Protein AF-M2YCB4-F1 (afdb_monomer)

Solvent-accessible surface area (backbone atoms only — not comparable to full-atom values): 7052 Å² total; per-residue (Å²): 130,62,68,55,47,54,51,39,40,54,55,38,66,75,66,51,77,56,68,69,57,48,52,49,34,46,73,45,15,67,79,54,83,56,41,53,53,36,35,51,74,74,65,39,50,70,63,27,50,52,52,51,51,45,53,52,46,20,50,47,30,33,52,47,10,46,53,50,12,60,66,31,50,82,79,35,61,71,60,11,52,51,32,32,51,50,8,49,52,48,22,52,54,38,50,50,53,49,52,54,51,52,51,53,47,62,73,43,41,65,64,50,50,51,54,49,38,52,49,51,36,46,54,42,16,65,74,60,77,46,67,57,82,77,91

Organism: NCBI:txid1236550

Secondary structure (DSSP, 8-state):
--HHHHHHHHHHHHHPPPHHHHHHHHHHGGGTTT--HHHHHTT-HHHHHHHHHHHHHHHHHHHHHHHHHHHHTTT-HHHHHHHHHHHHHHHHHHHHHHHHHHHHHHHHHHHHHHHHHHHHHHHHHHHHTS-TT--

Nearest PDB structures (foldseek):
  7o3x-assembly1_E  TM=5.183E-01  e=5.223E+00  Synechocystis sp. PCC 6803 substr. Kazusa

Mean predicted aligned error: 6.32 Å

Foldseek 3Di:
DPPLVVVLVVQLVVLADDLVVLVCLLVCCVVVLNQNVSCVVLVVVVVRVVLVVLSVQLVCLQVVLQVQLVVCVVPDNVRSVVSNVRSNVSNVVSVVVSVVVSVVCVVCVVVSSVVSSLVSLVVSCVVSVHDSPPD

Structure (mmCIF, N/CA/C/O backbone):
data_AF-M2YCB4-F1
#
_entry.id   AF-M2YCB4-F1
#
loop_
_atom_site.group_PDB
_atom_site.id
_atom_site.type_symbol
_atom_site.label_atom_id
_atom_site.label_alt_id
_atom_site.label_comp_id
_atom_site.label_asym_id
_atom_site.label_entity_id
_atom_site.label_seq_id
_atom_site.pdbx_PDB_ins_code
_atom_site.Cartn_x
_atom_site.Cartn_y
_atom_site.Cartn_z
_atom_site.occupancy
_atom_site.B_iso_or_equiv
_atom_site.auth_seq_id
_atom_site.auth_comp_id
_atom_site.auth_asym_id
_atom_site.auth_atom_id
_atom_site.pdbx_PDB_model_num
ATOM 1 N N . MET A 1 1 ? -30.248 2.751 31.603 1.00 62.91 1 MET A N 1
ATOM 2 C CA . MET A 1 1 ? -29.123 2.677 30.648 1.00 62.91 1 MET A CA 1
ATOM 3 C C . MET A 1 1 ? -28.022 3.569 31.177 1.00 62.91 1 MET A C 1
ATOM 5 O O . MET A 1 1 ? -28.340 4.673 31.603 1.00 62.91 1 MET A O 1
ATOM 9 N N . ASP A 1 2 ? -26.784 3.079 31.223 1.00 80.50 2 ASP A N 1
ATOM 10 C CA . ASP A 1 2 ? -25.640 3.887 31.651 1.00 80.50 2 ASP A CA 1
ATOM 11 C C . ASP A 1 2 ? -25.391 5.009 30.614 1.00 80.50 2 ASP A C 1
ATOM 13 O O . ASP A 1 2 ? -25.202 4.715 29.423 1.00 80.50 2 ASP A O 1
ATOM 17 N N . PRO A 1 3 ? -25.448 6.297 31.006 1.00 84.06 3 PRO A N 1
ATOM 18 C CA . PRO A 1 3 ? -25.199 7.408 30.091 1.00 84.06 3 PRO A CA 1
ATOM 19 C C . PRO A 1 3 ? -23.793 7.362 29.472 1.00 84.06 3 PRO A C 1
ATOM 21 O O . PRO A 1 3 ? -23.647 7.754 28.312 1.00 84.06 3 PRO A O 1
ATOM 24 N N . ALA A 1 4 ? -22.790 6.825 30.177 1.00 83.19 4 ALA A N 1
ATOM 25 C CA . ALA A 1 4 ? -21.434 6.666 29.648 1.00 83.19 4 ALA A CA 1
ATOM 26 C C . ALA A 1 4 ? -21.383 5.603 28.536 1.00 83.19 4 ALA A C 1
ATOM 28 O O . ALA A 1 4 ? -20.843 5.852 27.457 1.00 83.19 4 ALA A O 1
ATOM 29 N N . ALA A 1 5 ? -22.045 4.457 28.729 1.00 81.88 5 ALA A N 1
ATOM 30 C CA . ALA A 1 5 ? -22.168 3.422 27.695 1.00 81.88 5 ALA A CA 1
ATOM 31 C C . ALA A 1 5 ? -22.893 3.941 26.438 1.00 81.88 5 ALA A C 1
ATOM 33 O O . ALA A 1 5 ? -22.492 3.667 25.307 1.00 81.88 5 ALA A O 1
ATOM 34 N N . THR A 1 6 ? -23.922 4.772 26.624 1.00 85.94 6 THR A N 1
ATOM 35 C CA . THR A 1 6 ? -24.679 5.372 25.512 1.00 85.94 6 THR A CA 1
ATOM 36 C C . THR A 1 6 ? -23.824 6.377 24.728 1.00 85.94 6 THR A C 1
ATOM 38 O O . THR A 1 6 ? -23.848 6.406 23.494 1.00 85.94 6 THR A O 1
ATOM 41 N N . GLN A 1 7 ? -23.019 7.183 25.429 1.00 87.38 7 GLN A N 1
ATOM 42 C CA . GLN A 1 7 ? -22.089 8.123 24.802 1.00 87.38 7 GLN A CA 1
ATOM 43 C C . GLN A 1 7 ? -20.938 7.399 24.080 1.00 87.38 7 GLN A C 1
ATOM 45 O O . GLN A 1 7 ? -20.534 7.819 22.988 1.00 87.38 7 GLN A O 1
ATOM 50 N N . ALA A 1 8 ? -20.441 6.297 24.649 1.00 83.06 8 ALA A N 1
ATOM 51 C CA . ALA A 1 8 ? -19.447 5.427 24.026 1.00 83.06 8 ALA A CA 1
ATOM 52 C C . ALA A 1 8 ? -19.973 4.808 22.718 1.00 83.06 8 ALA A C 1
ATOM 54 O O . ALA A 1 8 ? -19.295 4.903 21.691 1.00 83.06 8 ALA A O 1
ATOM 55 N N . ALA A 1 9 ? -21.206 4.288 22.711 1.00 85.25 9 ALA A N 1
ATOM 56 C CA . ALA A 1 9 ? -21.857 3.749 21.514 1.00 85.25 9 ALA A CA 1
ATOM 57 C C . ALA A 1 9 ? -21.963 4.788 20.387 1.00 85.25 9 ALA A C 1
ATOM 59 O O . ALA A 1 9 ? -21.608 4.517 19.235 1.00 85.25 9 ALA A O 1
ATOM 60 N N . TRP A 1 10 ? -22.379 6.014 20.721 1.00 88.44 10 TRP A N 1
ATOM 61 C CA . TRP A 1 10 ? -22.491 7.107 19.752 1.00 88.44 10 TRP A CA 1
ATOM 62 C C . TRP A 1 10 ? -21.133 7.453 19.130 1.00 88.44 10 TRP A C 1
ATOM 64 O O . TRP A 1 10 ? -20.999 7.527 17.907 1.00 88.44 10 TRP A O 1
ATOM 74 N N . ARG A 1 11 ? -20.090 7.585 19.959 1.00 86.94 11 ARG A N 1
ATOM 75 C CA . ARG A 1 11 ? -18.718 7.843 19.490 1.00 86.94 11 ARG A CA 1
ATOM 76 C C . ARG A 1 11 ? -18.163 6.697 18.650 1.00 86.94 11 ARG A C 1
ATOM 78 O O . ARG A 1 11 ? -17.431 6.954 17.694 1.00 86.94 11 ARG A O 1
ATOM 85 N N . TYR A 1 12 ? -18.501 5.457 18.997 1.00 86.81 12 TYR A N 1
ATOM 86 C CA . TYR A 1 12 ? -18.078 4.279 18.252 1.00 86.81 12 TYR A CA 1
ATOM 87 C C . TYR A 1 12 ? -18.722 4.244 16.873 1.00 86.81 12 TYR A C 1
ATOM 89 O O . TYR A 1 12 ? -18.000 4.156 15.883 1.00 86.81 12 TYR A O 1
ATOM 97 N N . SER A 1 13 ? -20.043 4.417 16.787 1.00 85.62 13 SER A N 1
ATOM 98 C CA . SER A 1 13 ? -20.757 4.452 15.503 1.00 85.62 13 SER A CA 1
ATOM 99 C C . SER A 1 13 ? -20.186 5.516 14.555 1.00 85.62 13 SER A C 1
ATOM 101 O O . SER A 1 13 ? -19.941 5.225 13.386 1.00 85.62 13 SER A O 1
ATOM 103 N N . ALA A 1 14 ? -19.836 6.697 15.081 1.00 86.50 14 ALA A N 1
ATOM 104 C CA . ALA A 1 14 ? -19.257 7.795 14.311 1.00 86.50 14 ALA A CA 1
ATOM 105 C C . ALA A 1 14 ? -17.823 7.536 13.807 1.00 86.50 14 ALA A C 1
ATOM 107 O O . ALA A 1 14 ? -17.398 8.151 12.829 1.00 86.50 14 ALA A O 1
ATOM 108 N N . ARG A 1 15 ? -17.051 6.665 14.473 1.00 84.62 15 ARG A N 1
ATOM 109 C CA . ARG A 1 15 ? -15.650 6.366 14.106 1.00 84.62 15 ARG A CA 1
ATOM 110 C C . ARG A 1 15 ? -15.464 5.010 13.437 1.00 84.62 15 ARG A C 1
ATOM 112 O O . ARG A 1 15 ? -14.425 4.796 12.810 1.00 84.62 15 ARG A O 1
ATOM 119 N N . SER A 1 16 ? -16.436 4.114 13.579 1.00 87.50 16 SER A N 1
ATOM 120 C CA . SER A 1 16 ? -16.405 2.777 12.999 1.00 87.50 16 SER A CA 1
ATOM 121 C C . SER A 1 16 ? -16.195 2.847 11.487 1.00 87.50 16 SER A C 1
ATOM 123 O O . SER A 1 16 ? -16.734 3.706 10.783 1.00 87.50 16 SER A O 1
ATOM 125 N N . LYS A 1 17 ? -15.337 1.966 10.982 1.00 89.06 17 LYS A N 1
ATOM 126 C CA . LYS A 1 17 ? -15.025 1.889 9.559 1.00 89.06 17 LYS A CA 1
ATOM 127 C C . LYS A 1 17 ? -16.074 1.036 8.863 1.00 89.06 17 LYS A C 1
ATOM 129 O O . LYS A 1 17 ? -16.429 -0.042 9.341 1.00 89.06 17 LYS A O 1
ATOM 134 N N . ASN A 1 18 ? -16.547 1.525 7.720 1.00 89.88 18 ASN A N 1
ATOM 135 C CA . ASN A 1 18 ? -17.568 0.860 6.924 1.00 89.88 18 ASN A CA 1
ATOM 136 C C . ASN A 1 18 ? -16.903 -0.083 5.912 1.00 89.88 18 ASN A C 1
ATOM 138 O O . ASN A 1 18 ? -16.035 0.332 5.141 1.00 89.88 18 ASN A O 1
ATOM 142 N N . ASN A 1 19 ? -17.344 -1.342 5.901 1.00 88.62 19 ASN A N 1
ATOM 143 C CA . ASN A 1 19 ? -16.849 -2.369 4.990 1.00 88.62 19 ASN A CA 1
ATOM 144 C C . ASN A 1 19 ? -17.022 -1.965 3.517 1.00 88.62 19 ASN A C 1
ATOM 146 O O . ASN A 1 19 ? -16.078 -2.060 2.739 1.00 88.62 19 ASN A O 1
ATOM 150 N N . THR A 1 20 ? -18.187 -1.437 3.137 1.00 87.81 20 THR A N 1
ATOM 151 C CA . THR A 1 20 ? -18.459 -1.017 1.753 1.00 87.81 20 THR A CA 1
ATOM 152 C C . THR A 1 20 ? -17.497 0.079 1.306 1.00 87.81 20 THR A C 1
ATOM 154 O O . THR A 1 20 ? -16.958 0.015 0.206 1.00 87.81 20 THR A O 1
ATOM 157 N N . VAL A 1 21 ? -17.218 1.055 2.176 1.00 88.50 21 VAL A N 1
ATOM 158 C CA . VAL A 1 21 ? -16.262 2.133 1.877 1.00 88.50 21 VAL A CA 1
ATOM 159 C C . VAL A 1 21 ? -14.850 1.572 1.718 1.00 88.50 21 VAL A C 1
ATOM 161 O O . VAL A 1 21 ? -14.156 1.946 0.779 1.00 88.50 21 VAL A O 1
ATOM 164 N N . ALA A 1 22 ? -14.433 0.641 2.580 1.00 88.81 22 ALA A N 1
ATOM 165 C CA . ALA A 1 22 ? -13.128 -0.005 2.460 1.00 88.81 22 ALA A CA 1
ATOM 166 C C . ALA A 1 22 ? -12.958 -0.744 1.120 1.00 88.81 22 ALA A C 1
ATOM 168 O O . ALA A 1 22 ? -11.927 -0.593 0.465 1.00 88.81 22 ALA A O 1
ATOM 169 N N . TRP A 1 23 ? -13.980 -1.485 0.684 1.00 88.88 23 TRP A N 1
ATOM 170 C CA . TRP A 1 23 ? -13.970 -2.181 -0.606 1.00 88.88 23 TRP A CA 1
ATOM 171 C C . TRP A 1 23 ? -14.017 -1.233 -1.801 1.00 88.88 23 TRP A C 1
ATOM 173 O O . TRP A 1 23 ? -13.321 -1.483 -2.780 1.00 88.88 23 TRP A O 1
ATOM 183 N N . LEU A 1 24 ? -14.771 -0.133 -1.719 1.00 89.19 24 LEU A N 1
ATOM 184 C CA . LEU A 1 24 ? -14.785 0.901 -2.759 1.00 89.19 24 LEU A CA 1
ATOM 185 C C . LEU A 1 24 ? -13.423 1.588 -2.893 1.00 89.19 24 LEU A C 1
ATOM 187 O O . LEU A 1 24 ? -12.950 1.794 -4.006 1.00 89.19 24 LEU A O 1
ATOM 191 N N . LEU A 1 25 ? -12.773 1.911 -1.772 1.00 88.75 25 LEU A N 1
ATOM 192 C CA . LEU A 1 25 ? -11.443 2.527 -1.769 1.00 88.75 25 LEU A CA 1
ATOM 193 C C . LEU A 1 25 ? -10.356 1.573 -2.258 1.00 88.75 25 LEU A C 1
ATOM 195 O O . LEU A 1 25 ? -9.393 2.021 -2.874 1.00 88.75 25 LEU A O 1
ATOM 199 N N . TRP A 1 26 ? -10.512 0.275 -1.999 1.00 89.06 26 TRP A N 1
ATOM 200 C CA . TRP A 1 26 ? -9.679 -0.740 -2.625 1.00 89.06 26 TRP A CA 1
ATOM 201 C C . TRP A 1 26 ? -9.988 -0.775 -4.120 1.00 89.06 26 TRP A C 1
ATOM 203 O O . TRP A 1 26 ? -9.186 -0.270 -4.885 1.00 89.06 26 TRP A O 1
ATOM 213 N N . LEU A 1 27 ? -11.170 -1.204 -4.568 1.00 86.50 27 LEU A N 1
ATOM 214 C CA . LEU A 1 27 ? -11.508 -1.298 -6.001 1.00 86.50 27 LEU A CA 1
ATOM 215 C C . LEU A 1 27 ? -11.177 -0.036 -6.820 1.00 86.50 27 LEU A C 1
ATOM 217 O O . LEU A 1 27 ? -10.759 -0.161 -7.967 1.00 86.50 27 LEU A O 1
ATOM 221 N N . GLY A 1 28 ? -11.342 1.160 -6.248 1.00 81.19 28 GLY A N 1
ATOM 222 C CA . GLY A 1 28 ? -11.029 2.438 -6.890 1.00 81.19 28 GLY A CA 1
ATOM 223 C C . GLY A 1 28 ? -9.539 2.803 -6.944 1.00 81.19 28 GLY A C 1
ATOM 224 O O . GLY A 1 28 ? -9.150 3.601 -7.792 1.00 81.19 28 GLY A O 1
ATOM 225 N N . GLY A 1 29 ? -8.688 2.224 -6.094 1.00 78.19 29 GLY A N 1
ATOM 226 C CA . GLY A 1 29 ? -7.256 2.542 -6.013 1.00 78.19 29 GLY A CA 1
ATOM 227 C C . GLY A 1 29 ? -6.487 2.411 -7.338 1.00 78.19 29 GLY A C 1
ATOM 228 O O . GLY A 1 29 ? -5.786 3.355 -7.706 1.00 78.19 29 GLY A O 1
ATOM 229 N N . PRO A 1 30 ? -6.647 1.326 -8.123 1.00 72.81 30 PRO A N 1
ATOM 230 C CA . PRO A 1 30 ? -5.991 1.179 -9.422 1.00 72.81 30 PRO A CA 1
ATOM 231 C C . PRO A 1 30 ? -6.400 2.267 -10.424 1.00 72.81 30 PRO A C 1
ATOM 233 O O . PRO A 1 30 ? -5.574 2.714 -11.216 1.00 72.81 30 PRO A O 1
ATOM 236 N N . PHE A 1 31 ? -7.649 2.740 -10.356 1.00 70.56 31 PHE A N 1
ATOM 237 C CA . PHE A 1 31 ? -8.181 3.785 -11.239 1.00 70.56 31 PHE A CA 1
ATOM 238 C C . PHE A 1 31 ? -7.741 5.199 -10.833 1.00 70.56 31 PHE A C 1
ATOM 240 O O . PHE A 1 31 ? -7.796 6.119 -11.644 1.00 70.56 31 PHE A O 1
ATOM 247 N N . LEU A 1 32 ? -7.252 5.375 -9.604 1.00 70.06 32 LEU A N 1
ATOM 248 C CA . LEU A 1 32 ? -6.720 6.632 -9.078 1.00 70.06 32 LEU A CA 1
ATOM 249 C C . LEU A 1 32 ? -5.187 6.632 -9.111 1.00 70.06 32 LEU A C 1
ATOM 251 O O . LEU A 1 32 ? -4.538 6.961 -8.123 1.00 70.06 32 LEU A O 1
ATOM 255 N N . ILE A 1 33 ? -4.598 6.239 -10.247 1.00 64.62 33 ILE A N 1
ATOM 256 C CA . ILE A 1 33 ? -3.134 6.226 -10.454 1.00 64.62 33 ILE A CA 1
ATOM 257 C C . ILE A 1 33 ? -2.432 5.280 -9.450 1.00 64.62 33 ILE A C 1
ATOM 259 O O . ILE A 1 33 ? -1.313 5.513 -9.000 1.00 64.62 33 ILE A O 1
ATOM 263 N N . GLY A 1 34 ? -3.110 4.203 -9.043 1.00 65.44 34 GLY A N 1
ATOM 264 C CA . GLY A 1 34 ? -2.579 3.252 -8.064 1.00 65.44 34 GLY A CA 1
ATOM 265 C C . GLY A 1 34 ? -2.464 3.806 -6.639 1.00 65.44 34 GLY A C 1
ATOM 266 O O . GLY A 1 34 ? -1.777 3.203 -5.815 1.00 65.44 34 GLY A O 1
ATOM 267 N N . LEU A 1 35 ? -3.110 4.935 -6.319 1.00 75.44 35 LEU A N 1
ATOM 268 C CA . LEU A 1 35 ? -3.071 5.506 -4.975 1.00 75.44 35 LEU A CA 1
ATOM 269 C C . LEU A 1 35 ? -3.658 4.510 -3.952 1.00 75.44 35 LEU A C 1
ATOM 271 O O . LEU A 1 35 ? -4.831 4.140 -4.053 1.00 75.44 35 LEU A O 1
ATOM 275 N N . PRO A 1 36 ? -2.891 4.095 -2.923 1.00 80.75 36 PRO A N 1
ATOM 276 C CA . PRO A 1 36 ? -3.337 3.132 -1.915 1.00 80.75 36 PRO A CA 1
ATOM 277 C C . PRO A 1 36 ? -4.216 3.814 -0.851 1.00 80.75 36 PRO A C 1
ATOM 279 O O . PRO A 1 36 ? -3.896 3.834 0.338 1.00 80.75 36 PRO A O 1
ATOM 282 N N . ILE A 1 37 ? -5.327 4.422 -1.275 1.00 83.06 37 ILE A N 1
ATOM 283 C CA . ILE A 1 37 ? -6.208 5.246 -0.426 1.00 83.06 37 ILE A CA 1
ATOM 284 C C . ILE A 1 37 ? -6.820 4.416 0.708 1.00 83.06 37 ILE A C 1
ATOM 286 O O . ILE A 1 37 ? -6.983 4.908 1.828 1.00 83.06 37 ILE A O 1
ATOM 290 N N . HIS A 1 38 ? -7.088 3.134 0.457 1.00 84.69 38 HIS A N 1
ATOM 291 C CA . HIS 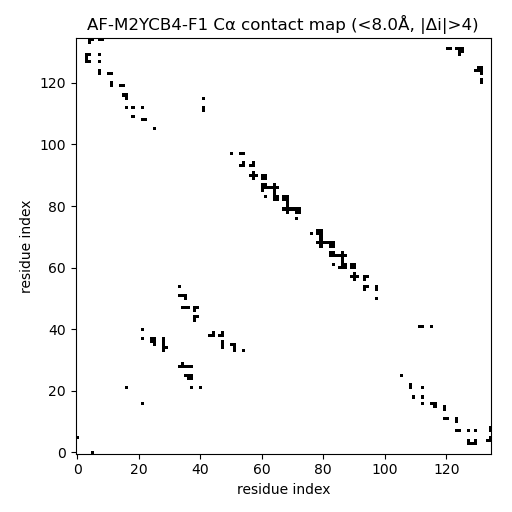A 1 38 ? -7.553 2.201 1.480 1.00 84.69 38 HIS A CA 1
ATOM 292 C C . HIS A 1 38 ? -6.552 2.068 2.636 1.00 84.69 38 HIS A C 1
ATOM 294 O O . HIS A 1 38 ? -6.971 2.005 3.789 1.00 84.69 38 HIS A O 1
ATOM 300 N N . ASP A 1 39 ? -5.240 2.101 2.386 1.00 84.69 39 ASP A N 1
ATOM 301 C CA . ASP A 1 39 ? -4.245 2.028 3.463 1.00 84.69 39 ASP A CA 1
ATOM 302 C C . ASP A 1 39 ? -4.295 3.255 4.378 1.00 84.69 39 ASP A C 1
ATOM 304 O O . ASP A 1 39 ? -4.235 3.106 5.603 1.00 84.69 39 ASP A O 1
ATOM 308 N N . PHE A 1 40 ? -4.482 4.450 3.813 1.00 86.25 40 PHE A N 1
ATOM 309 C CA . PHE A 1 40 ? -4.679 5.674 4.593 1.00 86.25 40 PHE A CA 1
ATOM 310 C C . PHE A 1 40 ? -6.005 5.651 5.363 1.00 86.25 40 PHE A C 1
ATOM 312 O O . PHE A 1 40 ? -6.049 6.077 6.517 1.00 86.25 40 PHE A O 1
ATOM 319 N N . TYR A 1 41 ? -7.063 5.073 4.786 1.00 85.94 41 TYR A N 1
ATOM 320 C CA . TYR A 1 41 ? -8.359 4.912 5.455 1.00 85.94 41 TYR A CA 1
ATOM 321 C C . TYR A 1 41 ? -8.277 4.054 6.730 1.00 85.94 41 TYR A C 1
ATOM 323 O O . TYR A 1 41 ? -8.939 4.366 7.729 1.00 85.94 41 TYR A O 1
ATOM 331 N N . PHE A 1 42 ? -7.421 3.025 6.723 1.00 86.06 42 PHE A N 1
ATOM 332 C CA . PHE A 1 42 ? -7.107 2.194 7.894 1.00 86.06 42 PHE A CA 1
ATOM 333 C C . PHE A 1 42 ? -6.050 2.803 8.834 1.00 86.06 42 PHE A C 1
ATOM 335 O O . PHE A 1 42 ? -5.729 2.211 9.866 1.00 86.06 42 PHE A O 1
ATOM 342 N N . GLY A 1 43 ? -5.492 3.970 8.503 1.00 82.81 43 GLY A N 1
ATOM 343 C CA . GLY A 1 43 ? -4.421 4.611 9.272 1.00 82.81 43 GLY A CA 1
ATOM 344 C C . GLY A 1 43 ? -3.044 3.958 9.101 1.00 82.81 43 GLY A C 1
ATOM 345 O O . GLY A 1 43 ? -2.132 4.239 9.874 1.00 82.81 43 GLY A O 1
ATOM 346 N N . ALA A 1 44 ? -2.857 3.099 8.096 1.00 85.94 44 ALA A N 1
ATOM 347 C CA . ALA A 1 44 ? -1.586 2.445 7.785 1.00 85.94 44 ALA A CA 1
ATOM 348 C C . ALA A 1 44 ? -0.701 3.334 6.884 1.00 85.94 44 ALA A C 1
ATOM 350 O O . ALA A 1 44 ? -0.288 2.922 5.799 1.00 85.94 44 ALA A O 1
ATOM 351 N N . VAL A 1 45 ? -0.400 4.556 7.343 1.00 86.00 45 VAL A N 1
ATOM 352 C CA . VAL A 1 45 ? 0.290 5.604 6.560 1.00 86.00 45 VAL A CA 1
ATOM 353 C C . VAL A 1 45 ? 1.625 5.121 5.988 1.00 86.00 45 VAL A C 1
ATOM 355 O O . VAL A 1 45 ? 1.880 5.302 4.802 1.00 86.00 45 VAL A O 1
ATOM 358 N N . GLY A 1 46 ? 2.452 4.439 6.789 1.00 85.06 46 GLY A N 1
ATOM 359 C CA . GLY A 1 46 ? 3.749 3.924 6.328 1.00 85.06 46 GLY A CA 1
ATOM 360 C C . GLY A 1 46 ? 3.633 2.916 5.177 1.00 85.06 46 GLY A C 1
ATOM 361 O O . GLY A 1 46 ? 4.421 2.962 4.236 1.00 85.06 46 GLY A O 1
ATOM 362 N N . ARG A 1 47 ? 2.606 2.054 5.199 1.00 86.69 47 ARG A N 1
ATOM 363 C CA . ARG A 1 47 ? 2.328 1.091 4.116 1.00 86.69 47 ARG A CA 1
ATOM 364 C C . ARG A 1 47 ? 1.889 1.810 2.840 1.00 86.69 47 ARG A C 1
ATOM 366 O O . ARG A 1 47 ? 2.362 1.466 1.760 1.00 86.69 47 ARG A O 1
ATOM 373 N N . GLY A 1 48 ? 1.043 2.833 2.985 1.00 86.56 48 GLY A N 1
ATOM 374 C CA . GLY A 1 48 ? 0.625 3.693 1.878 1.00 86.56 48 GLY A CA 1
ATOM 375 C C . GLY A 1 48 ? 1.804 4.432 1.237 1.00 86.56 48 GLY A C 1
ATOM 376 O O . GLY A 1 48 ? 1.944 4.416 0.016 1.00 8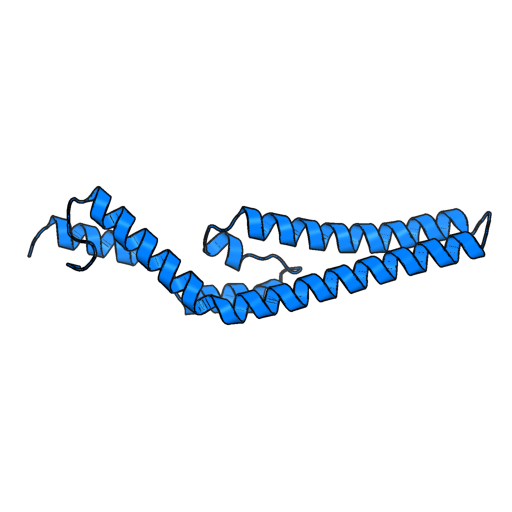6.56 48 GLY A O 1
ATOM 377 N N . LEU A 1 49 ? 2.700 5.004 2.048 1.00 89.50 49 LEU A N 1
ATOM 378 C CA . LEU A 1 49 ? 3.906 5.688 1.566 1.00 89.50 49 LEU A CA 1
ATOM 379 C C . LEU A 1 49 ? 4.874 4.743 0.848 1.00 89.50 49 LEU A C 1
ATOM 381 O O . LEU A 1 49 ? 5.425 5.125 -0.180 1.00 89.50 49 LEU A O 1
ATOM 385 N N . LEU A 1 50 ? 5.059 3.511 1.336 1.00 91.12 50 LEU A N 1
ATOM 386 C CA . LEU A 1 50 ? 5.951 2.549 0.678 1.00 91.12 50 LEU A CA 1
ATOM 387 C C . LEU A 1 50 ? 5.444 2.175 -0.723 1.00 91.12 50 LEU A C 1
ATOM 389 O O . LEU A 1 50 ? 6.221 2.123 -1.672 1.00 91.12 50 LEU A O 1
ATOM 393 N N . LYS A 1 51 ? 4.132 1.959 -0.868 1.00 89.44 51 LYS A N 1
ATOM 394 C CA . LYS A 1 51 ? 3.500 1.690 -2.168 1.00 89.44 51 LYS A CA 1
ATOM 395 C C . LYS A 1 51 ? 3.582 2.882 -3.106 1.00 89.44 51 LYS A C 1
ATOM 397 O O . LYS A 1 51 ? 3.914 2.701 -4.271 1.00 89.44 51 LYS A O 1
ATOM 402 N N . LEU A 1 52 ? 3.329 4.087 -2.594 1.00 89.88 52 LEU A N 1
ATOM 403 C CA . LEU A 1 52 ? 3.500 5.317 -3.364 1.00 89.88 52 LEU A CA 1
ATOM 404 C C . LEU A 1 5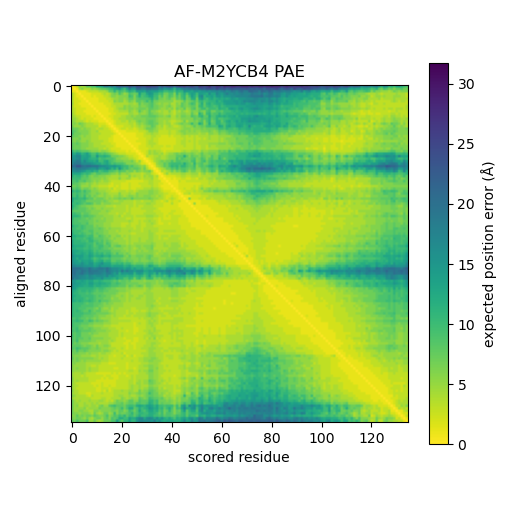2 ? 4.946 5.444 -3.864 1.00 89.88 52 LEU A C 1
ATOM 406 O O . LEU A 1 52 ? 5.169 5.697 -5.044 1.00 89.88 52 LEU A O 1
ATOM 410 N N . GLY A 1 53 ? 5.923 5.198 -2.988 1.00 90.94 53 GLY A N 1
ATOM 411 C CA . GLY A 1 53 ? 7.341 5.191 -3.337 1.00 90.94 53 GLY A CA 1
ATOM 412 C C . GLY A 1 53 ? 7.675 4.164 -4.417 1.00 90.94 53 GLY A C 1
ATOM 413 O O . GLY A 1 53 ? 8.411 4.483 -5.344 1.00 90.94 53 GLY A O 1
ATOM 414 N N . LEU A 1 54 ? 7.088 2.966 -4.354 1.00 91.38 54 LEU A N 1
ATOM 415 C CA . LEU A 1 54 ? 7.275 1.924 -5.365 1.00 91.38 54 LEU A CA 1
ATOM 416 C C . LEU A 1 54 ? 6.655 2.300 -6.722 1.00 91.38 54 LEU A C 1
ATOM 418 O O . LEU A 1 54 ? 7.260 2.037 -7.758 1.00 91.38 54 LEU A O 1
ATOM 422 N N . ILE A 1 55 ? 5.490 2.957 -6.727 1.00 90.19 55 ILE A N 1
ATOM 423 C CA . ILE A 1 55 ? 4.868 3.494 -7.949 1.00 90.19 55 ILE A CA 1
ATOM 424 C C . ILE A 1 55 ? 5.773 4.562 -8.567 1.00 90.19 55 ILE A C 1
ATOM 426 O O . ILE A 1 55 ? 6.102 4.487 -9.748 1.00 90.19 55 ILE A O 1
ATOM 430 N N . VAL A 1 56 ? 6.223 5.528 -7.764 1.00 92.06 56 VAL A N 1
ATOM 431 C CA . VAL A 1 56 ? 7.137 6.589 -8.213 1.00 92.06 56 VAL A CA 1
ATOM 432 C C . VAL A 1 56 ? 8.442 5.991 -8.738 1.00 92.06 56 VAL A C 1
ATOM 434 O O . VAL A 1 56 ? 8.903 6.381 -9.808 1.00 92.06 56 VAL A O 1
ATOM 437 N N . PHE A 1 57 ? 9.006 5.004 -8.042 1.00 93.69 57 PHE A N 1
ATOM 438 C CA . PHE A 1 57 ? 10.199 4.288 -8.481 1.00 93.69 57 PHE A CA 1
ATOM 439 C C . PHE A 1 57 ? 9.990 3.590 -9.830 1.00 93.69 57 PHE A C 1
ATOM 441 O O . PHE A 1 57 ? 10.859 3.692 -10.689 1.00 93.69 57 PHE A O 1
ATOM 448 N N . ALA A 1 58 ? 8.837 2.950 -10.057 1.00 92.62 58 ALA A N 1
ATOM 449 C CA . ALA A 1 58 ? 8.519 2.320 -11.338 1.00 92.62 58 ALA A CA 1
ATOM 450 C C . ALA A 1 58 ? 8.550 3.336 -12.493 1.00 92.62 58 ALA A C 1
ATOM 452 O O . ALA A 1 58 ? 9.167 3.081 -13.528 1.00 92.62 58 ALA A O 1
ATOM 453 N N . PHE A 1 59 ? 7.952 4.516 -12.291 1.00 92.06 59 PHE A N 1
ATOM 454 C CA . PHE A 1 59 ? 7.985 5.598 -13.276 1.00 92.06 59 PHE A CA 1
ATOM 455 C C . PHE A 1 59 ? 9.395 6.158 -13.479 1.00 92.06 59 PHE A C 1
ATOM 457 O O . PHE A 1 59 ? 9.808 6.351 -14.621 1.00 92.06 59 PHE A O 1
ATOM 464 N N . ILE A 1 60 ? 10.153 6.387 -12.403 1.00 94.62 60 ILE A N 1
ATOM 465 C CA . ILE A 1 60 ? 11.541 6.863 -12.491 1.00 94.62 60 ILE A CA 1
ATOM 466 C C . ILE A 1 60 ? 12.412 5.850 -13.232 1.00 94.62 60 ILE A C 1
ATOM 468 O O . ILE A 1 60 ? 13.217 6.249 -14.065 1.00 94.62 60 ILE A O 1
ATOM 472 N N . ALA A 1 61 ? 12.249 4.554 -12.972 1.00 94.00 61 ALA A N 1
ATOM 473 C CA . ALA A 1 61 ? 13.003 3.516 -13.658 1.00 94.00 61 ALA A CA 1
ATOM 474 C C . ALA A 1 61 ? 12.667 3.479 -15.154 1.00 94.00 61 ALA A C 1
ATOM 476 O O . ALA A 1 61 ? 13.577 3.449 -15.982 1.00 94.00 61 ALA A O 1
ATOM 477 N N . LEU A 1 62 ? 11.378 3.557 -15.506 1.00 94.19 62 LEU A N 1
ATOM 478 C CA . LEU A 1 62 ? 10.935 3.590 -16.897 1.00 94.19 62 LEU A CA 1
ATOM 479 C C . LEU A 1 62 ? 11.473 4.827 -17.628 1.00 94.19 62 LEU A C 1
ATOM 481 O O . LEU A 1 62 ? 12.179 4.699 -18.626 1.00 94.19 62 LEU A O 1
ATOM 485 N N . PHE A 1 63 ? 11.173 6.028 -17.127 1.00 95.50 63 PHE A N 1
ATOM 486 C CA . PHE A 1 63 ? 11.589 7.274 -17.773 1.00 95.50 63 PHE A CA 1
ATOM 487 C C . PHE A 1 63 ? 13.101 7.474 -17.718 1.00 95.50 63 PHE A C 1
ATOM 489 O O . PHE A 1 63 ? 13.686 7.913 -18.701 1.00 95.50 63 PHE A O 1
ATOM 496 N N . GLY A 1 64 ? 13.750 7.112 -16.614 1.00 93.94 64 GLY A N 1
ATOM 497 C CA . GLY A 1 64 ? 15.202 7.163 -16.472 1.00 93.94 64 GLY A CA 1
ATOM 498 C C . GLY A 1 64 ? 15.909 6.237 -17.459 1.00 93.94 64 GLY A C 1
ATOM 499 O O . GLY A 1 64 ? 16.868 6.660 -18.099 1.00 93.94 64 GLY A O 1
ATOM 500 N N . GLY A 1 65 ? 15.400 5.016 -17.653 1.00 93.25 65 GLY A N 1
ATOM 501 C CA . GLY A 1 65 ? 15.908 4.091 -18.667 1.00 93.25 65 GLY A CA 1
ATOM 502 C C . GLY A 1 65 ? 15.718 4.613 -20.092 1.00 93.25 65 GLY A C 1
ATOM 503 O O . GLY A 1 65 ? 16.644 4.544 -20.896 1.00 93.25 65 GLY A O 1
ATOM 504 N N . MET A 1 66 ? 14.559 5.206 -20.396 1.00 93.56 66 MET A N 1
ATOM 505 C CA . MET A 1 66 ? 14.273 5.789 -21.714 1.00 93.56 66 MET A CA 1
ATOM 506 C C . MET A 1 66 ? 15.132 7.028 -22.002 1.00 93.56 66 MET A C 1
ATOM 508 O O . MET A 1 66 ? 15.768 7.104 -23.049 1.00 93.56 66 MET A O 1
ATOM 512 N N . ILE A 1 67 ? 15.195 7.984 -21.071 1.00 94.12 67 ILE A N 1
ATOM 513 C CA . ILE A 1 67 ? 15.987 9.215 -21.211 1.00 94.12 67 ILE A CA 1
ATOM 514 C C . ILE A 1 67 ? 17.479 8.879 -21.262 1.00 94.12 67 ILE A C 1
ATOM 516 O O . ILE A 1 67 ? 18.186 9.360 -22.145 1.00 94.12 67 ILE A O 1
ATOM 520 N N . GLY A 1 68 ? 17.956 8.028 -20.349 1.00 92.06 68 GLY A N 1
ATOM 521 C CA . GLY A 1 68 ? 19.344 7.571 -20.328 1.00 92.06 68 GLY A CA 1
ATOM 522 C C . GLY A 1 68 ? 19.713 6.795 -21.592 1.00 92.06 68 GLY A C 1
ATOM 523 O O . GLY A 1 68 ? 20.788 7.004 -22.147 1.00 92.06 68 GLY A O 1
ATOM 524 N N . GLY A 1 69 ? 18.799 5.960 -22.090 1.00 92.44 69 GLY A N 1
ATOM 525 C CA . GLY A 1 69 ? 18.954 5.241 -23.350 1.00 92.44 69 GLY A CA 1
ATOM 526 C C . GLY A 1 69 ? 19.109 6.170 -24.551 1.00 92.44 69 GLY A C 1
ATOM 527 O O . GLY A 1 69 ? 20.064 6.035 -25.310 1.00 92.44 69 GLY A O 1
ATOM 528 N N . VAL A 1 70 ? 18.221 7.158 -24.688 1.00 91.69 70 VAL A N 1
ATOM 529 C CA . VAL A 1 70 ? 18.291 8.167 -25.761 1.00 91.69 70 VAL A CA 1
ATOM 530 C C . VAL A 1 70 ? 19.556 9.024 -25.646 1.00 91.69 70 VAL A C 1
ATOM 532 O O . VAL A 1 70 ? 20.190 9.326 -26.650 1.00 91.69 70 VAL A O 1
ATOM 535 N N . ALA A 1 71 ? 19.977 9.392 -24.435 1.00 91.88 71 ALA A N 1
ATOM 536 C CA . ALA A 1 71 ? 21.221 10.137 -24.245 1.00 91.88 71 ALA A CA 1
ATOM 537 C C . ALA A 1 71 ? 22.461 9.316 -24.655 1.00 91.88 71 ALA A C 1
ATOM 539 O O . ALA A 1 71 ? 23.419 9.864 -25.201 1.00 91.88 71 ALA A O 1
ATOM 540 N N . ALA A 1 72 ? 22.442 8.002 -24.417 1.00 91.06 72 ALA A N 1
ATOM 541 C CA . ALA A 1 72 ? 23.538 7.100 -24.759 1.00 91.06 72 ALA A CA 1
ATOM 542 C C . ALA A 1 72 ? 23.563 6.688 -26.241 1.00 91.06 72 ALA A C 1
ATOM 544 O O . ALA A 1 72 ? 24.608 6.255 -26.724 1.00 91.06 72 ALA A O 1
ATOM 545 N N . SER A 1 73 ? 22.466 6.842 -26.993 1.00 88.19 73 SER A N 1
ATOM 546 C CA . SER A 1 73 ? 22.403 6.387 -28.391 1.00 88.19 73 SER A CA 1
ATOM 547 C C . SER A 1 73 ? 23.338 7.156 -29.327 1.00 88.19 73 SER A C 1
ATOM 549 O O . SER A 1 73 ? 23.700 6.644 -30.379 1.00 88.19 73 SER A O 1
ATOM 551 N N . GLY A 1 74 ? 23.762 8.366 -28.947 1.00 85.81 74 GLY A N 1
ATOM 552 C CA . GLY A 1 74 ? 24.761 9.138 -29.693 1.00 85.81 74 GLY A CA 1
ATOM 553 C C . GLY A 1 74 ? 26.204 8.646 -29.523 1.00 85.81 74 GLY A C 1
ATOM 554 O O . GLY A 1 74 ? 27.076 9.087 -30.266 1.00 85.81 74 GLY A O 1
ATOM 555 N N . SER A 1 75 ? 26.476 7.764 -28.553 1.00 88.19 75 SER A N 1
ATOM 556 C CA . SER A 1 75 ? 27.830 7.284 -28.235 1.00 88.19 75 SER A CA 1
ATOM 557 C C . SER A 1 75 ? 27.973 5.762 -28.272 1.00 88.19 75 SER A C 1
ATOM 559 O O . SER A 1 75 ? 29.020 5.266 -28.681 1.00 88.19 75 SER A O 1
ATOM 561 N N . SER A 1 76 ? 26.951 5.008 -27.858 1.00 92.38 76 SER A N 1
ATOM 562 C CA . SER A 1 76 ? 26.960 3.544 -27.859 1.00 92.38 76 SER A CA 1
ATOM 563 C C . SER A 1 76 ? 25.542 2.974 -27.908 1.00 92.38 76 SER A C 1
ATOM 565 O O . SER A 1 76 ? 24.778 3.064 -26.941 1.00 92.38 76 SER A O 1
ATOM 567 N N . GLU A 1 77 ? 25.214 2.303 -29.014 1.00 88.56 77 GLU A N 1
ATOM 568 C CA . GLU A 1 77 ? 23.925 1.623 -29.191 1.00 88.56 77 GLU A CA 1
ATOM 569 C C . GLU A 1 77 ? 23.720 0.487 -28.177 1.00 88.56 77 GLU A C 1
ATOM 571 O O . GLU A 1 77 ? 22.613 0.300 -27.668 1.00 88.56 77 GLU A O 1
ATOM 576 N N . SER A 1 78 ? 24.785 -0.240 -27.814 1.00 90.88 78 SER A N 1
ATOM 577 C CA . SER A 1 78 ? 24.685 -1.323 -26.829 1.00 90.88 78 SER A CA 1
ATOM 578 C C . SER A 1 78 ? 24.341 -0.786 -25.441 1.00 90.88 78 SER A C 1
ATOM 580 O O . SER A 1 78 ? 23.498 -1.350 -24.746 1.00 90.88 78 SER A O 1
ATOM 582 N N . THR A 1 79 ? 24.959 0.327 -25.039 1.00 91.31 79 THR A N 1
ATOM 583 C CA . THR A 1 79 ? 24.686 0.971 -23.748 1.00 91.31 79 THR A CA 1
ATOM 584 C C . THR A 1 79 ? 23.266 1.530 -23.713 1.00 91.31 79 THR A C 1
ATOM 586 O O . THR A 1 79 ? 22.562 1.347 -22.719 1.00 91.31 79 THR A O 1
ATOM 589 N N . ALA A 1 80 ? 22.817 2.146 -24.810 1.00 90.38 80 ALA A N 1
ATOM 590 C CA . ALA A 1 80 ? 21.454 2.647 -24.945 1.00 90.38 80 ALA A CA 1
ATOM 591 C C . A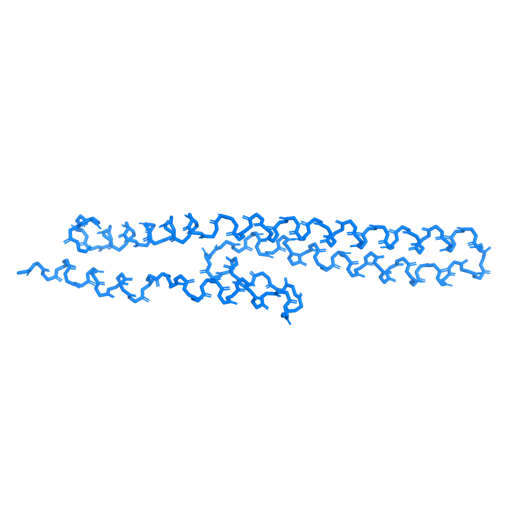LA A 1 80 ? 20.409 1.533 -24.768 1.00 90.38 80 ALA A C 1
ATOM 593 O O . ALA A 1 80 ? 19.481 1.674 -23.968 1.00 90.38 80 ALA A O 1
ATOM 594 N N . GLY A 1 81 ? 20.601 0.399 -25.451 1.00 91.31 81 GLY A N 1
ATOM 595 C CA . GLY A 1 81 ? 19.714 -0.760 -25.343 1.00 91.31 81 GLY A CA 1
ATOM 596 C C . GLY A 1 81 ? 19.637 -1.318 -23.920 1.00 91.31 81 GLY A C 1
ATOM 597 O O . GLY A 1 81 ? 18.543 -1.578 -23.419 1.00 91.31 81 GLY A O 1
ATOM 598 N N . VAL A 1 82 ? 20.777 -1.440 -23.231 1.00 94.50 82 VAL A N 1
ATOM 599 C CA . VAL A 1 82 ? 20.823 -1.937 -21.844 1.00 94.50 82 VAL A CA 1
ATOM 600 C C . VAL A 1 82 ? 20.053 -1.024 -20.888 1.00 94.50 82 VAL A C 1
ATOM 602 O O . VAL A 1 82 ? 19.287 -1.529 -20.068 1.00 94.50 82 VAL A O 1
ATOM 605 N N . LEU A 1 83 ? 20.205 0.300 -20.994 1.00 93.25 83 LEU A N 1
ATOM 606 C CA . LEU A 1 83 ? 19.508 1.251 -20.117 1.00 93.25 83 LEU A CA 1
ATOM 607 C C . LEU A 1 83 ? 17.986 1.205 -20.302 1.00 93.25 83 LEU A C 1
ATOM 609 O O . LEU A 1 83 ? 17.247 1.217 -19.314 1.00 93.25 83 LEU A O 1
ATOM 613 N N . ILE A 1 84 ? 17.520 1.083 -21.548 1.00 93.62 84 ILE A N 1
ATOM 614 C CA . ILE A 1 84 ? 16.091 0.951 -21.859 1.00 93.62 84 ILE A CA 1
ATOM 615 C C . ILE A 1 84 ? 15.544 -0.358 -21.287 1.00 93.62 84 ILE A C 1
ATOM 617 O O . ILE A 1 84 ? 14.540 -0.345 -20.574 1.00 93.62 84 ILE A O 1
ATOM 621 N N . ILE A 1 85 ? 16.218 -1.484 -21.549 1.00 95.31 85 ILE A N 1
ATOM 622 C CA . ILE A 1 85 ? 15.795 -2.802 -21.053 1.00 95.31 85 ILE A CA 1
ATOM 623 C C . ILE A 1 85 ? 15.756 -2.809 -19.524 1.00 95.31 85 ILE A C 1
ATOM 625 O O . ILE A 1 85 ? 14.775 -3.270 -18.943 1.00 95.31 85 ILE A O 1
ATOM 629 N N . LEU A 1 86 ? 16.781 -2.264 -18.865 1.00 94.81 86 LEU A N 1
ATOM 630 C CA . LEU A 1 86 ? 16.837 -2.177 -17.407 1.00 94.81 86 LEU A CA 1
ATOM 631 C C . LEU A 1 86 ? 15.658 -1.367 -16.851 1.00 94.81 86 LEU A C 1
ATOM 633 O O . LEU A 1 86 ? 14.994 -1.817 -15.917 1.00 94.81 86 LEU A O 1
ATOM 637 N N . GLY A 1 87 ? 15.359 -0.210 -17.449 1.00 93.81 87 GLY A N 1
ATOM 638 C CA . GLY A 1 87 ? 14.218 0.616 -17.054 1.00 93.81 87 GLY A CA 1
ATOM 639 C C . GLY A 1 87 ? 12.881 -0.112 -17.197 1.00 93.81 87 GLY A C 1
ATOM 640 O O . GLY A 1 87 ? 12.059 -0.090 -16.280 1.00 93.81 87 GLY A O 1
ATOM 641 N N . VAL A 1 88 ? 12.688 -0.830 -18.308 1.00 95.38 88 VAL A N 1
ATOM 642 C CA . VAL A 1 88 ? 11.484 -1.639 -18.557 1.00 95.38 88 VAL A CA 1
ATOM 643 C C . VAL A 1 88 ? 11.365 -2.788 -17.553 1.00 95.38 88 VAL A C 1
ATOM 645 O O . VAL A 1 88 ? 10.302 -2.967 -16.960 1.00 95.38 88 VAL A O 1
ATOM 648 N N . VAL A 1 89 ? 12.441 -3.540 -17.308 1.00 96.44 89 VAL A N 1
ATOM 649 C CA . VAL A 1 89 ? 12.445 -4.669 -16.361 1.00 96.44 89 VAL A CA 1
ATOM 650 C C . VAL A 1 89 ? 12.127 -4.198 -14.942 1.00 96.44 89 VAL A C 1
ATOM 652 O O . VAL A 1 89 ? 11.287 -4.800 -14.273 1.00 96.44 89 VAL A O 1
ATOM 655 N N . LEU A 1 90 ? 12.739 -3.101 -14.489 1.00 95.44 90 LEU A N 1
ATOM 656 C CA . LEU A 1 90 ? 12.467 -2.522 -13.170 1.00 95.44 90 LEU A CA 1
ATOM 657 C C . LEU A 1 90 ? 11.027 -2.004 -13.051 1.00 95.44 90 LEU A C 1
ATOM 659 O O . LEU A 1 90 ? 10.392 -2.194 -12.009 1.00 95.44 90 LEU A O 1
ATOM 663 N N . CYS A 1 91 ? 10.487 -1.403 -14.114 1.00 94.19 91 CYS A N 1
ATOM 664 C CA . CYS A 1 91 ? 9.095 -0.965 -14.162 1.00 94.19 91 CYS A CA 1
ATOM 665 C C . CYS A 1 91 ? 8.130 -2.155 -14.048 1.00 94.19 91 CYS A C 1
ATOM 667 O O . CYS A 1 91 ? 7.243 -2.149 -13.192 1.00 94.19 91 CYS A O 1
ATOM 669 N N . ILE A 1 92 ? 8.324 -3.200 -14.861 1.00 94.31 92 ILE A N 1
ATOM 670 C CA . ILE A 1 92 ? 7.488 -4.411 -14.840 1.00 94.31 92 ILE A CA 1
ATOM 671 C C . ILE A 1 92 ? 7.586 -5.104 -13.478 1.00 94.31 92 ILE A C 1
ATOM 673 O O . ILE A 1 92 ? 6.559 -5.435 -12.888 1.00 94.31 92 ILE A O 1
ATOM 677 N N . GLY A 1 93 ? 8.798 -5.276 -12.942 1.00 95.12 93 GLY A N 1
ATOM 678 C CA . GLY A 1 93 ? 9.012 -5.893 -11.632 1.00 95.12 93 GLY A CA 1
ATOM 679 C C . GLY A 1 93 ? 8.304 -5.137 -10.507 1.00 95.12 93 GLY A C 1
ATOM 680 O O . GLY A 1 93 ? 7.644 -5.750 -9.667 1.00 95.12 93 GLY A O 1
ATOM 681 N N . SER A 1 94 ? 8.360 -3.804 -10.535 1.00 93.31 94 SER A N 1
ATOM 682 C CA . SER A 1 94 ? 7.650 -2.959 -9.568 1.00 93.31 94 SER A CA 1
ATOM 683 C C . SER A 1 94 ? 6.133 -3.098 -9.703 1.00 93.31 94 SER A C 1
ATOM 685 O O . SER A 1 94 ? 5.434 -3.218 -8.697 1.00 93.31 94 SER A O 1
ATOM 687 N N . PHE A 1 95 ? 5.616 -3.155 -10.932 1.00 89.88 95 PHE A N 1
ATOM 688 C CA . PHE A 1 95 ? 4.187 -3.330 -11.190 1.00 89.88 95 PHE A CA 1
ATOM 689 C C . PHE A 1 95 ? 3.675 -4.686 -10.688 1.00 89.88 95 PHE A C 1
ATOM 691 O O . PHE A 1 95 ? 2.637 -4.755 -10.032 1.00 89.88 95 PHE A O 1
ATOM 698 N N . VAL A 1 96 ? 4.437 -5.759 -10.917 1.00 93.00 96 VAL A N 1
ATOM 699 C CA . VAL A 1 96 ? 4.123 -7.100 -10.400 1.00 93.00 96 VAL A CA 1
ATOM 700 C C . VAL A 1 96 ? 4.122 -7.109 -8.872 1.00 93.00 96 VAL A C 1
ATOM 702 O O . VAL A 1 96 ? 3.190 -7.635 -8.266 1.00 93.00 96 VAL A O 1
ATOM 705 N N . ALA A 1 97 ? 5.116 -6.485 -8.235 1.00 92.31 97 ALA A N 1
ATOM 706 C CA . ALA A 1 97 ? 5.161 -6.373 -6.780 1.00 92.31 97 ALA A CA 1
ATOM 707 C C . ALA A 1 97 ? 3.937 -5.621 -6.227 1.00 92.31 97 ALA A C 1
ATOM 709 O O . ALA A 1 97 ? 3.328 -6.075 -5.257 1.00 92.31 97 ALA A O 1
ATOM 710 N N . ILE A 1 98 ? 3.527 -4.521 -6.871 1.00 89.94 98 ILE A N 1
ATOM 711 C CA . ILE A 1 98 ? 2.314 -3.773 -6.507 1.00 89.94 98 ILE A CA 1
ATOM 712 C C . ILE A 1 98 ? 1.068 -4.646 -6.678 1.00 89.94 98 ILE A C 1
ATOM 714 O O . ILE A 1 98 ? 0.241 -4.671 -5.771 1.00 89.94 98 ILE A O 1
ATOM 718 N N . LEU A 1 99 ? 0.940 -5.392 -7.780 1.00 89.19 99 LEU A N 1
ATOM 719 C CA . LEU A 1 99 ? -0.201 -6.282 -8.028 1.00 89.19 99 LEU A CA 1
ATOM 720 C C . LEU A 1 99 ? -0.310 -7.401 -6.989 1.00 89.19 99 LEU A C 1
ATOM 722 O O . LEU A 1 99 ? -1.392 -7.642 -6.455 1.00 89.19 99 LEU A O 1
ATOM 726 N N . ILE A 1 100 ? 0.799 -8.064 -6.656 1.00 91.69 100 ILE A N 1
ATOM 727 C CA . ILE A 1 100 ? 0.813 -9.086 -5.601 1.00 91.69 100 ILE A CA 1
ATOM 728 C C . ILE A 1 100 ? 0.374 -8.45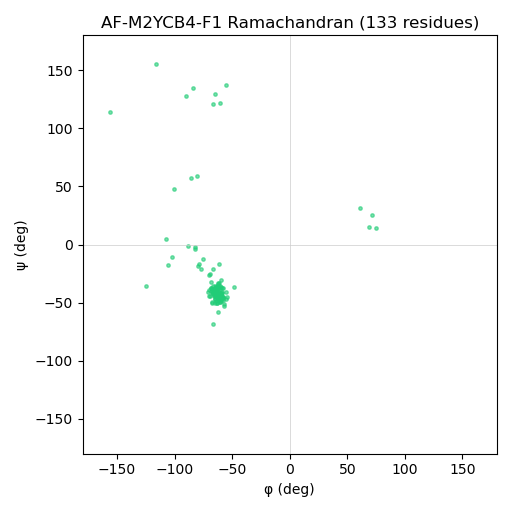4 -4.282 1.00 91.69 100 ILE A C 1
ATOM 730 O O . ILE A 1 100 ? -0.497 -8.977 -3.585 1.00 91.69 100 ILE A O 1
ATOM 734 N N . TRP A 1 101 ? 0.936 -7.294 -3.953 1.00 90.88 101 TRP A N 1
ATOM 735 C CA . TRP A 1 101 ? 0.608 -6.606 -2.714 1.00 90.88 101 TRP A CA 1
ATOM 736 C C . TRP A 1 101 ? -0.860 -6.172 -2.654 1.00 9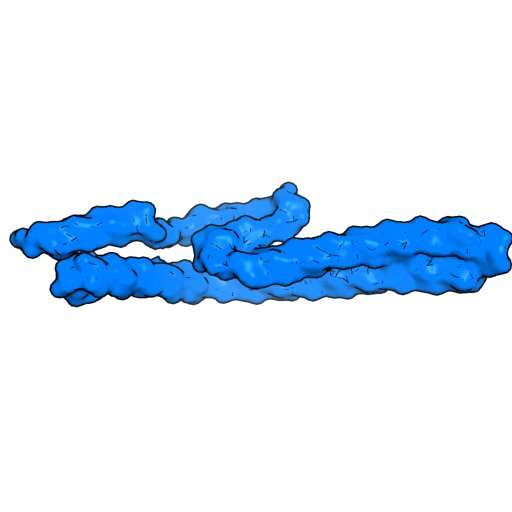0.88 101 TRP A C 1
ATOM 738 O O . TRP A 1 101 ? -1.509 -6.277 -1.612 1.00 90.88 101 TRP A O 1
ATOM 748 N N . TRP A 1 102 ? -1.395 -5.741 -3.789 1.00 88.88 102 TRP A N 1
ATOM 749 C CA . TRP A 1 102 ? -2.786 -5.368 -3.967 1.00 88.88 102 TRP A CA 1
ATOM 750 C C . TRP A 1 102 ? -3.743 -6.530 -3.667 1.00 88.88 102 TRP A C 1
ATOM 752 O O . TRP A 1 102 ? -4.725 -6.360 -2.940 1.00 88.88 102 TRP A O 1
ATOM 762 N N . ILE A 1 103 ? -3.419 -7.731 -4.159 1.00 90.38 103 ILE A N 1
ATOM 763 C CA . ILE A 1 103 ? -4.173 -8.963 -3.882 1.00 90.38 103 ILE A CA 1
ATOM 764 C C . ILE A 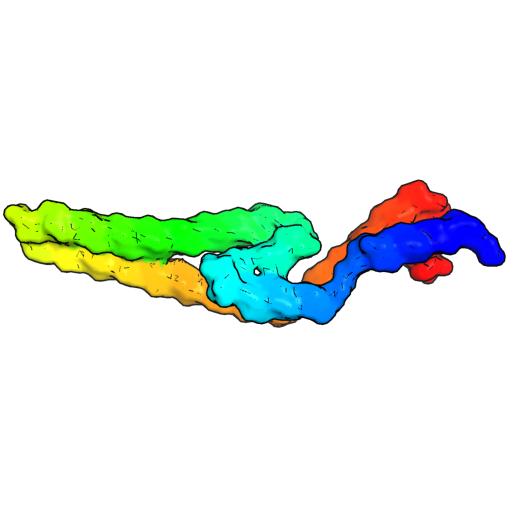1 103 ? -4.108 -9.309 -2.391 1.00 90.38 103 ILE A C 1
ATOM 766 O O . ILE A 1 103 ? -5.141 -9.591 -1.780 1.00 90.38 103 ILE A O 1
ATOM 770 N N . VAL A 1 104 ? -2.920 -9.233 -1.777 1.00 91.06 104 VAL A N 1
ATOM 771 C CA . VAL A 1 104 ? -2.757 -9.485 -0.334 1.00 91.06 104 VAL A CA 1
ATOM 772 C C . VAL A 1 104 ? -3.607 -8.521 0.498 1.00 91.06 104 VAL A C 1
ATOM 774 O O . VAL A 1 104 ? -4.184 -8.928 1.509 1.00 91.06 104 VAL A O 1
ATOM 777 N N . ASP A 1 105 ? -3.736 -7.255 0.096 1.00 88.44 105 ASP A N 1
ATOM 778 C CA . ASP A 1 105 ? -4.638 -6.326 0.783 1.00 88.44 105 ASP A CA 1
ATOM 779 C C . ASP A 1 105 ? -6.100 -6.749 0.685 1.00 88.44 105 ASP A C 1
ATOM 781 O O . ASP A 1 105 ? -6.802 -6.670 1.687 1.00 88.44 105 ASP A O 1
ATOM 785 N N . GLY A 1 106 ? -6.547 -7.199 -0.491 1.00 87.50 106 GLY A N 1
ATOM 786 C CA . GLY A 1 106 ? -7.920 -7.658 -0.697 1.00 87.50 106 GLY A CA 1
ATOM 787 C C . GLY A 1 106 ? -8.252 -8.855 0.193 1.00 87.50 106 GLY A C 1
ATOM 788 O O . GLY A 1 106 ? -9.265 -8.851 0.888 1.00 87.50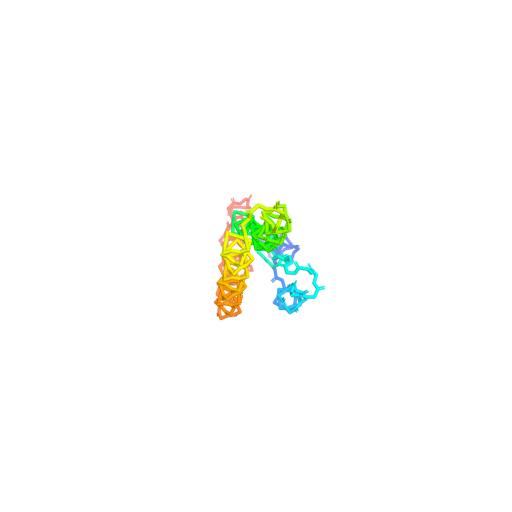 106 GLY A O 1
ATOM 789 N N . VAL A 1 107 ? -7.348 -9.838 0.262 1.00 91.50 107 VAL A N 1
ATOM 790 C CA . VAL A 1 107 ? -7.504 -11.024 1.126 1.00 91.50 107 VAL A CA 1
ATOM 791 C C . VAL A 1 107 ? -7.484 -10.652 2.610 1.00 91.50 107 VAL A C 1
ATOM 793 O O . VAL A 1 107 ? -8.224 -11.221 3.408 1.00 91.50 107 VAL A O 1
ATOM 796 N N . THR A 1 108 ? -6.660 -9.679 3.004 1.00 90.19 108 THR A N 1
ATOM 797 C CA . THR A 1 108 ? -6.553 -9.255 4.410 1.00 90.19 108 THR A CA 1
ATOM 798 C C . THR A 1 108 ? -7.552 -8.161 4.799 1.00 90.19 108 THR A C 1
ATOM 800 O O . THR A 1 108 ? -7.594 -7.776 5.969 1.00 90.19 108 THR A O 1
ATOM 803 N N . MET A 1 109 ? -8.385 -7.684 3.870 1.00 88.25 109 MET A N 1
ATOM 804 C CA . MET A 1 109 ? -9.261 -6.521 4.042 1.00 88.25 109 MET A CA 1
ATOM 805 C C . MET A 1 109 ? -10.214 -6.657 5.233 1.00 88.25 109 MET A C 1
ATOM 807 O O . MET A 1 109 ? -10.259 -5.782 6.099 1.00 88.25 109 MET A O 1
ATOM 811 N N . THR A 1 110 ? -10.936 -7.774 5.304 1.00 88.00 110 THR A N 1
ATOM 812 C CA . THR A 1 110 ? -11.915 -8.056 6.366 1.00 88.00 110 THR A CA 1
ATOM 813 C C . THR A 1 110 ? -11.245 -8.072 7.737 1.00 88.00 110 THR A C 1
ATOM 815 O O . THR A 1 110 ? -11.638 -7.324 8.629 1.00 88.00 110 THR A O 1
ATOM 818 N N . SER A 1 111 ? -10.137 -8.806 7.864 1.00 88.75 111 SER A N 1
ATOM 819 C CA . SER A 1 111 ? -9.368 -8.873 9.113 1.00 88.75 111 SER A CA 1
ATOM 820 C C . SER A 1 111 ? -8.797 -7.514 9.542 1.00 88.75 111 SER A C 1
ATOM 822 O O . SER A 1 111 ? -8.704 -7.216 10.733 1.00 88.75 111 SER A O 1
ATOM 824 N N . ARG A 1 112 ? -8.410 -6.653 8.589 1.00 87.31 112 ARG A N 1
ATOM 825 C CA . ARG A 1 112 ? -7.915 -5.298 8.878 1.00 87.31 112 ARG A CA 1
ATOM 826 C C . ARG A 1 112 ? -9.034 -4.391 9.378 1.00 87.31 112 ARG A C 1
ATOM 828 O O . ARG A 1 112 ? -8.796 -3.596 10.290 1.00 87.31 112 ARG A O 1
ATOM 835 N N . LEU A 1 113 ? -10.228 -4.511 8.800 1.00 88.62 113 LEU A N 1
ATOM 836 C CA . LEU A 1 113 ? -11.412 -3.764 9.215 1.00 88.62 113 LEU A CA 1
ATOM 837 C C . LEU A 1 113 ? -11.832 -4.142 10.639 1.00 88.62 113 LEU A C 1
ATOM 839 O O . LEU A 1 113 ? -11.980 -3.250 11.471 1.00 88.62 113 LEU A O 1
ATOM 843 N N . GLU A 1 114 ? -11.923 -5.439 10.937 1.00 89.44 114 GLU A N 1
ATOM 844 C CA . GLU A 1 114 ? -12.236 -5.954 12.278 1.00 89.44 114 GLU A CA 1
ATOM 845 C C . GLU A 1 114 ? -11.230 -5.450 13.312 1.00 89.44 114 GLU A C 1
ATOM 847 O O . GLU A 1 114 ? -11.610 -4.773 14.263 1.00 89.44 114 GLU A O 1
ATOM 852 N N . ARG A 1 115 ? -9.926 -5.637 13.067 1.00 89.62 115 ARG A N 1
ATOM 853 C CA . ARG A 1 115 ? -8.869 -5.153 13.975 1.00 89.62 115 ARG A CA 1
ATOM 854 C C . ARG A 1 115 ? -8.920 -3.642 14.197 1.00 89.62 115 ARG A C 1
ATOM 856 O O . ARG A 1 115 ? -8.638 -3.169 15.297 1.00 89.62 115 ARG A O 1
ATOM 863 N N . THR A 1 116 ? -9.250 -2.875 13.158 1.00 89.56 116 THR A N 1
ATOM 864 C CA . THR A 1 116 ? -9.362 -1.413 13.258 1.00 89.56 116 THR A CA 1
ATOM 865 C C . THR A 1 116 ? -10.580 -1.021 14.090 1.00 89.56 116 THR A C 1
ATOM 867 O O . THR A 1 116 ? -10.467 -0.163 14.963 1.00 89.56 116 THR A O 1
ATOM 870 N N . ASN A 1 117 ? -11.723 -1.667 13.866 1.00 89.81 117 ASN A N 1
ATOM 871 C CA . ASN A 1 117 ? -12.945 -1.426 14.627 1.00 89.81 117 ASN A CA 1
ATOM 872 C C . ASN A 1 117 ? -12.795 -1.860 16.091 1.00 89.81 117 ASN A C 1
ATOM 874 O O . ASN A 1 117 ? -13.193 -1.107 16.977 1.00 89.81 117 ASN A O 1
ATOM 878 N N . ASP A 1 118 ? -12.144 -2.989 16.361 1.00 91.06 118 ASP A N 1
ATOM 879 C CA . ASP A 1 118 ? -11.830 -3.444 17.718 1.00 91.06 118 ASP A 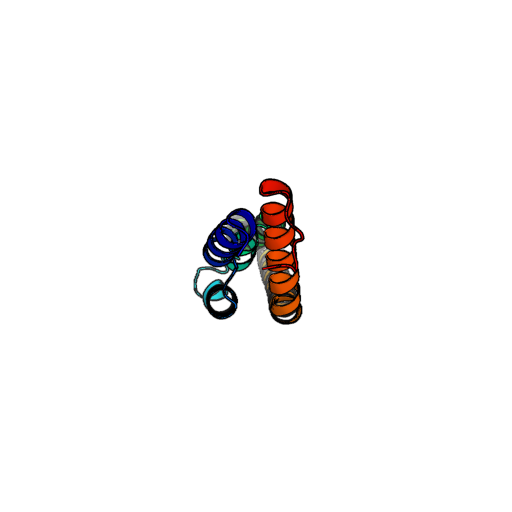CA 1
ATOM 880 C C . ASP A 1 118 ? -10.910 -2.466 18.448 1.00 91.06 118 ASP A C 1
ATOM 882 O O . ASP A 1 118 ? -11.130 -2.154 19.621 1.00 91.06 118 ASP A O 1
ATOM 886 N N . ARG A 1 119 ? -9.894 -1.930 17.758 1.00 89.81 119 ARG A N 1
ATOM 887 C CA . ARG A 1 119 ? -9.017 -0.899 18.327 1.00 89.81 119 ARG A CA 1
ATOM 888 C C . ARG A 1 119 ? -9.811 0.357 18.686 1.00 89.81 119 ARG A C 1
ATOM 890 O O . ARG A 1 119 ? -9.694 0.838 19.807 1.00 89.81 119 ARG A O 1
ATOM 897 N N . ILE A 1 120 ? -10.654 0.844 17.772 1.00 89.25 120 ILE A N 1
ATOM 898 C CA . ILE A 1 120 ? -11.509 2.022 17.997 1.00 89.25 120 ILE A CA 1
ATOM 899 C C . ILE A 1 120 ? -12.457 1.786 19.179 1.00 89.25 120 ILE A C 1
ATOM 901 O O . ILE A 1 120 ? -12.624 2.667 20.020 1.00 89.25 120 ILE A O 1
ATOM 905 N N . ARG A 1 121 ? -13.047 0.590 19.278 1.00 90.25 121 ARG A N 1
ATOM 906 C CA . ARG A 1 121 ? -13.929 0.198 20.384 1.00 90.25 121 ARG A CA 1
ATOM 907 C C . ARG A 1 121 ? -13.201 0.257 21.727 1.00 90.25 121 ARG A C 1
ATOM 909 O O . ARG A 1 121 ? -13.692 0.902 22.649 1.00 90.25 121 ARG A O 1
ATOM 916 N N . ARG A 1 122 ? -12.003 -0.333 21.817 1.00 89.94 122 ARG A N 1
ATOM 917 C CA . ARG A 1 122 ? -11.168 -0.302 23.034 1.00 89.94 122 ARG A CA 1
ATOM 918 C C . ARG A 1 122 ? -10.708 1.108 23.401 1.00 89.94 122 ARG A C 1
ATOM 920 O O . ARG A 1 122 ? -10.740 1.458 24.574 1.00 89.94 122 ARG A O 1
ATOM 927 N N . GLU A 1 123 ? -10.315 1.925 22.425 1.00 90.00 123 GLU A N 1
ATOM 928 C CA . GLU A 1 123 ? -9.913 3.320 22.660 1.00 90.00 123 GLU A CA 1
ATOM 929 C C . GLU A 1 123 ? -11.062 4.153 23.244 1.00 90.00 123 GLU A C 1
ATOM 931 O O . GLU A 1 123 ? -10.859 4.921 24.182 1.00 90.00 123 GLU A O 1
ATOM 936 N N . ILE A 1 124 ? -12.278 3.993 22.717 1.00 87.69 124 ILE A N 1
ATOM 937 C CA . ILE A 1 124 ? -13.458 4.730 23.189 1.00 87.69 124 ILE A CA 1
ATOM 938 C C . ILE A 1 124 ? -13.890 4.245 24.573 1.00 87.69 124 ILE A C 1
ATOM 940 O O . ILE A 1 124 ? -14.201 5.066 25.434 1.00 87.69 124 ILE A O 1
ATOM 944 N N . ALA A 1 125 ? -13.859 2.933 24.798 1.00 86.81 125 ALA A N 1
ATOM 945 C CA . ALA A 1 125 ? -14.143 2.320 26.089 1.00 86.81 125 ALA A CA 1
ATOM 946 C C . ALA A 1 125 ? -13.181 2.825 27.179 1.00 86.81 125 ALA A C 1
ATOM 948 O O . ALA A 1 125 ? -13.620 3.281 28.233 1.00 86.81 125 ALA A O 1
ATOM 949 N N . ALA A 1 126 ? -11.877 2.873 26.877 1.00 89.38 126 ALA A N 1
ATOM 950 C CA . ALA A 1 126 ? -10.861 3.418 27.776 1.00 89.38 126 ALA A CA 1
ATOM 951 C C . ALA A 1 126 ? -11.069 4.915 28.077 1.00 89.38 126 ALA A C 1
ATOM 953 O O . ALA A 1 126 ? -10.851 5.346 29.205 1.00 89.38 126 ALA A O 1
ATOM 954 N N . GLN A 1 127 ? -11.525 5.708 27.100 1.00 88.00 127 GLN A N 1
ATOM 955 C CA . GLN A 1 127 ? -11.828 7.135 27.299 1.00 88.00 127 GLN A CA 1
ATOM 956 C C . GLN A 1 127 ? -13.065 7.385 28.169 1.00 88.00 127 GLN A C 1
ATOM 958 O O . GLN A 1 127 ? -13.185 8.461 28.751 1.00 88.00 127 GLN A O 1
ATOM 963 N N . GLN A 1 128 ? -14.004 6.441 28.201 1.00 85.69 128 GLN A N 1
ATOM 964 C CA . GLN A 1 128 ? -15.284 6.567 28.904 1.00 85.69 128 GLN A CA 1
ATOM 965 C C . GLN A 1 128 ? -15.301 5.799 30.237 1.00 85.69 128 GLN A C 1
ATOM 967 O O . GLN A 1 128 ? -16.220 5.987 31.026 1.00 85.69 128 GLN A O 1
ATOM 972 N N . GLY A 1 129 ? -14.294 4.960 30.508 1.00 85.38 129 GLY A N 1
ATOM 973 C CA . GLY A 1 129 ? -14.228 4.134 31.718 1.00 85.38 129 GLY A CA 1
ATOM 974 C C . GLY A 1 129 ? -15.237 2.980 31.731 1.00 85.38 129 GLY A C 1
ATOM 975 O O . GLY A 1 129 ? -15.626 2.529 32.804 1.00 85.38 129 GLY A O 1
ATOM 976 N N . VAL A 1 130 ? -15.672 2.520 30.555 1.00 86.06 130 VAL A N 1
ATOM 977 C CA . VAL A 1 130 ? -16.716 1.493 30.392 1.00 86.06 130 VAL A CA 1
ATOM 978 C C . VAL A 1 130 ? -16.115 0.245 29.737 1.00 86.06 130 VAL A C 1
ATOM 980 O O . VAL A 1 130 ? -15.113 0.339 29.028 1.00 86.06 130 VAL A O 1
ATOM 983 N N . ASP A 1 131 ? -16.710 -0.930 29.952 1.00 85.25 131 ASP A N 1
ATOM 984 C CA . ASP A 1 131 ? -16.297 -2.163 29.277 1.00 85.25 131 ASP A CA 1
ATOM 985 C C . ASP A 1 131 ? -16.535 -2.078 27.749 1.00 85.25 131 ASP A C 1
ATOM 987 O O . ASP A 1 131 ? -17.643 -1.736 27.324 1.00 85.25 131 ASP A O 1
ATOM 991 N N . PRO A 1 132 ? -15.542 -2.399 26.896 1.00 80.25 132 PRO A N 1
ATOM 992 C CA . PRO A 1 132 ? -15.651 -2.292 25.438 1.00 80.25 132 PRO A CA 1
ATOM 993 C C . PRO A 1 132 ? -16.725 -3.161 24.783 1.00 80.25 132 PRO A C 1
ATOM 995 O O . PRO A 1 132 ? -17.050 -2.904 23.626 1.00 80.25 132 PRO A O 1
ATOM 998 N N . TRP A 1 133 ? -17.255 -4.177 25.463 1.00 85.62 133 TRP A N 1
ATOM 999 C CA . TRP A 1 133 ? -18.287 -5.066 24.918 1.00 85.62 133 TRP A CA 1
ATOM 1000 C C . TRP A 1 133 ? -19.667 -4.832 25.532 1.00 85.62 133 TRP A C 1
ATOM 1002 O O . TRP A 1 133 ? -20.615 -5.542 25.203 1.00 85.62 133 TRP A O 1
ATOM 1012 N N . SER A 1 134 ? -19.792 -3.816 26.385 1.00 79.69 134 SER A N 1
ATOM 1013 C CA . SER A 1 134 ? -21.053 -3.436 27.023 1.00 79.69 134 SER A CA 1
ATOM 1014 C C . SER A 1 134 ? -21.962 -2.553 26.156 1.00 79.69 134 SER A C 1
ATOM 1016 O O . SER A 1 134 ? -23.078 -2.244 26.579 1.00 79.69 134 SER A O 1
ATOM 1018 N N . PHE A 1 135 ? -21.503 -2.147 24.963 1.00 73.06 135 PHE A N 1
ATOM 1019 C CA . PHE A 1 135 ? -22.209 -1.252 24.041 1.00 73.06 135 PHE A CA 1
ATOM 1020 C C . PHE A 1 135 ? -22.028 -1.617 22.558 1.00 73.06 135 PHE A C 1
ATOM 1022 O O . PHE A 1 135 ? -21.025 -2.275 22.184 1.00 73.06 135 PHE A O 1
#

Radius of gyration: 22.65 Å; Cα contacts (8 Å, |Δi|>4): 121; chains: 1; bounding box: 57×21×61 Å

pLDDT: mean 87.91, std 6.01, range [62.91, 96.44]

Sequence (135 aa):
MDPAATQAAWRYSARSKNNTVAWLLWLGGPFLIGLPIHDFYFGAVGRGLLKLGLIVFAFIALFGGMIGGVAASGSSESTAGVLIILGVVLCIGSFVAILIWWIVDGVTMTSRLERTNDRIRREIAAQQGVDPWSF